Protein AF-A0A7S2JY57-F1 (afdb_monomer_lite)

pLDDT: mean 72.21, std 18.03, range [40.28, 94.88]

Secondary structure (DSSP, 8-state):
--TTSSS--TTTTS-TTS-TTT-SSS--------S--------SSS-S--TT-----TT-B-TTS-BHHHHHHTT-B-TTSSB-TTS-TTS--GGGG--TTS--HHHH-GGGT--SS-----S-------------

Radius of gyration: 28.92 Å; chains: 1; bounding box: 70×82×49 Å

Foldseek 3Di:
DQEPPQDDCPPPNHPPPGHCNNVVDDDDDDDDDDDDDDDDPCPDPDDDDDQLPDDAAVPDAWPVGHGLVNCVVQQQAALCLAGGPSNDVVVPGQQVRHHPVSAGSCCGHNRRNHGPDPPPDDPDPPPDDDDDDDDD

Sequence (136 aa):
AYENDGECDVPQYCPEGTDLADCGGGGAGGQEPGPGNSTAFADMSDDLEDPTACSDIADWVDSYGDTCENYVQQEWCLADGQVGPGWNPTWGSISDYADEGGADATDACCACGRTTSADTEEPEDPTTSSSEPVGD

Organism: NCBI:txid1333877

Structure (mmCIF, N/CA/C/O backbone):
data_AF-A0A7S2JY57-F1
#
_entry.id   AF-A0A7S2JY57-F1
#
loop_
_atom_site.group_PDB
_atom_site.id
_atom_site.type_symbol
_atom_site.label_atom_id
_atom_site.label_alt_id
_atom_site.label_comp_id
_atom_site.label_asym_id
_atom_site.label_entity_id
_atom_site.label_seq_id
_atom_site.pdbx_PDB_ins_code
_atom_site.Cartn_x
_atom_site.Cartn_y
_atom_site.Cartn_z
_atom_site.occupancy
_atom_site.B_iso_or_equiv
_atom_site.auth_seq_id
_atom_site.auth_comp_id
_atom_site.auth_asym_id
_atom_site.auth_atom_id
_atom_site.pdbx_PDB_model_num
ATOM 1 N N . ALA A 1 1 ? -52.407 -26.855 -18.345 1.00 50.66 1 ALA A N 1
ATOM 2 C CA . ALA A 1 1 ? -50.948 -26.788 -18.384 1.00 50.66 1 ALA A CA 1
ATOM 3 C C . ALA A 1 1 ? -50.430 -27.243 -17.031 1.00 50.66 1 ALA A C 1
ATOM 5 O O . ALA A 1 1 ? -51.034 -26.916 -16.008 1.00 50.66 1 ALA A O 1
ATOM 6 N N . TYR A 1 2 ? -49.456 -28.139 -17.054 1.00 50.53 2 TYR A N 1
ATOM 7 C CA . TYR A 1 2 ? -48.790 -28.737 -15.896 1.00 50.53 2 TYR A CA 1
ATOM 8 C C . TYR A 1 2 ? -47.322 -28.334 -16.011 1.00 50.53 2 TYR A C 1
ATOM 10 O O . TYR A 1 2 ? -46.817 -28.339 -17.123 1.00 50.53 2 TYR A O 1
ATOM 18 N N . GLU A 1 3 ? -46.654 -28.013 -14.901 1.00 54.62 3 GLU A N 1
ATOM 19 C CA . GLU A 1 3 ? -45.258 -27.548 -14.909 1.00 54.62 3 GLU A CA 1
ATOM 20 C C . GLU A 1 3 ? -44.364 -28.451 -15.791 1.00 54.62 3 GLU A C 1
ATOM 22 O O . GLU A 1 3 ? -44.347 -29.674 -15.584 1.00 54.62 3 GLU A O 1
ATOM 27 N N . ASN A 1 4 ? -43.571 -27.857 -16.697 1.00 57.03 4 ASN A N 1
ATOM 28 C CA . ASN A 1 4 ? -42.621 -28.506 -17.626 1.00 57.03 4 ASN A CA 1
ATOM 29 C C . ASN A 1 4 ? -43.230 -29.096 -18.918 1.00 57.03 4 ASN A C 1
ATOM 31 O O . ASN A 1 4 ? -42.692 -30.076 -19.451 1.00 57.03 4 ASN A O 1
ATOM 35 N N . ASP A 1 5 ? -44.352 -28.563 -19.413 1.00 68.25 5 ASP A N 1
ATOM 36 C CA . ASP A 1 5 ? -44.900 -28.946 -20.723 1.00 68.25 5 ASP A CA 1
ATOM 37 C C . ASP A 1 5 ? -44.286 -28.170 -21.903 1.00 68.25 5 ASP A C 1
ATOM 39 O O . ASP A 1 5 ? -44.581 -28.490 -23.059 1.00 68.25 5 ASP A O 1
ATOM 43 N N . GLY A 1 6 ? -43.319 -27.284 -21.637 1.00 61.56 6 GLY A N 1
ATOM 44 C CA . GLY A 1 6 ? -42.457 -26.676 -22.650 1.00 61.56 6 GLY A CA 1
ATOM 45 C C . GLY A 1 6 ? -43.087 -25.490 -23.378 1.00 61.56 6 GLY A C 1
ATOM 46 O O . GLY A 1 6 ? -42.527 -25.034 -24.377 1.00 61.56 6 GLY A O 1
ATOM 47 N N . GLU A 1 7 ? -44.222 -24.987 -22.894 1.00 65.44 7 GLU A N 1
ATOM 48 C CA . GLU A 1 7 ? -44.872 -23.770 -23.382 1.00 65.44 7 GLU A CA 1
ATOM 49 C C . GLU A 1 7 ? -44.982 -22.750 -22.239 1.00 65.44 7 GLU A C 1
ATOM 51 O O . GLU A 1 7 ? -45.178 -23.116 -21.088 1.00 65.44 7 GLU A O 1
ATOM 56 N N . CYS A 1 8 ? -44.849 -21.454 -22.543 1.00 67.81 8 CYS A N 1
ATOM 57 C CA . CYS A 1 8 ? -45.106 -20.400 -21.558 1.00 67.81 8 CYS A CA 1
ATOM 58 C C . CYS A 1 8 ? -46.573 -19.956 -21.638 1.00 67.81 8 CYS A C 1
ATOM 60 O O . CYS A 1 8 ? -46.936 -19.142 -22.493 1.00 67.81 8 CYS A O 1
ATOM 62 N N . ASP A 1 9 ? -47.396 -20.429 -20.701 1.00 69.88 9 ASP A N 1
ATOM 63 C CA . ASP A 1 9 ? -48.838 -20.149 -20.671 1.00 69.88 9 ASP A CA 1
ATOM 64 C C . ASP A 1 9 ? -49.279 -19.239 -19.493 1.00 69.88 9 ASP A C 1
ATOM 66 O O . ASP A 1 9 ? -50.447 -18.828 -19.396 1.00 69.88 9 ASP A O 1
ATOM 70 N N . VAL A 1 10 ? -48.358 -18.850 -18.598 1.00 66.62 10 VAL A N 1
ATOM 71 C CA . VAL A 1 10 ? -48.580 -17.872 -17.505 1.00 66.62 10 VAL A CA 1
ATOM 72 C C . VAL A 1 10 ? -48.331 -16.437 -17.989 1.00 6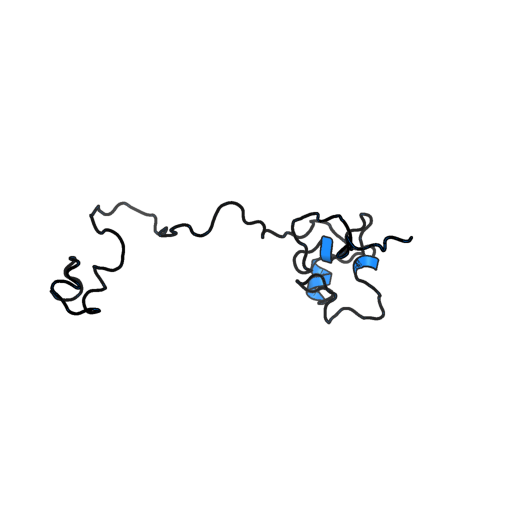6.62 10 VAL A C 1
ATOM 74 O O . VAL A 1 10 ? -47.329 -16.192 -18.656 1.00 66.62 10 VAL A O 1
ATOM 77 N N . PRO A 1 11 ? -49.175 -15.436 -17.643 1.00 56.75 11 PRO A N 1
ATOM 78 C CA . PRO A 1 11 ? -50.322 -15.446 -16.716 1.00 56.75 11 PRO A CA 1
ATOM 79 C C . PRO A 1 11 ? -51.699 -15.551 -17.401 1.00 56.75 11 PRO A C 1
ATOM 81 O O . PRO A 1 11 ? -52.726 -15.274 -16.785 1.00 56.75 11 PRO A O 1
ATOM 84 N N . GLN A 1 12 ? -51.747 -15.855 -18.700 1.00 60.91 12 GLN A N 1
ATOM 85 C CA . GLN A 1 12 ? -52.992 -15.799 -19.478 1.00 60.91 12 GLN A CA 1
ATOM 86 C C . GLN A 1 12 ? -53.877 -17.037 -19.268 1.00 60.91 12 GLN A C 1
ATOM 88 O O . GLN A 1 12 ? -55.102 -16.910 -19.249 1.00 60.91 12 GLN A O 1
ATOM 93 N N . TYR A 1 13 ? -53.276 -18.214 -19.080 1.00 63.56 13 TYR A N 1
ATOM 94 C CA . TYR A 1 13 ? -53.996 -19.487 -18.958 1.00 63.56 13 TYR A CA 1
ATOM 95 C C . TYR A 1 13 ? -53.810 -20.176 -17.601 1.00 63.56 13 TYR A C 1
ATOM 97 O O . TYR A 1 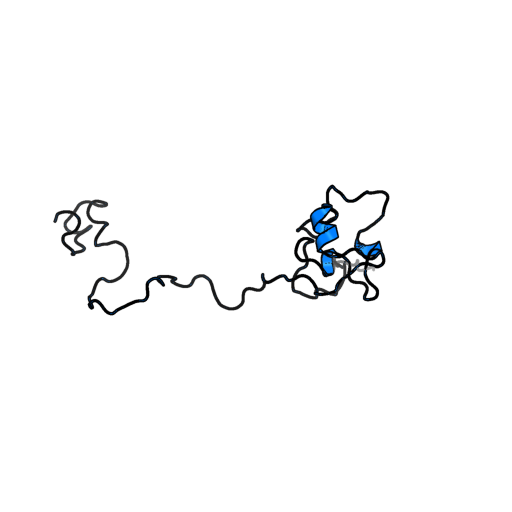13 ? -54.624 -21.030 -17.241 1.00 63.56 13 TYR A O 1
ATOM 105 N N . CYS A 1 14 ? -52.802 -19.767 -16.822 1.00 66.94 14 CYS A N 1
ATOM 106 C CA . CYS A 1 14 ? -52.476 -20.325 -15.511 1.00 66.94 14 CYS A CA 1
ATOM 107 C C . CYS A 1 14 ? -52.254 -19.230 -14.449 1.00 66.94 14 CYS A C 1
ATOM 109 O O . CYS A 1 14 ? -51.864 -18.113 -14.797 1.00 66.94 14 CYS A O 1
ATOM 111 N N . PRO A 1 15 ? -52.490 -19.531 -13.154 1.00 58.06 15 PRO A N 1
ATOM 112 C CA . PRO A 1 15 ? -52.281 -18.575 -12.068 1.00 58.06 15 PRO A CA 1
ATOM 113 C C . PRO A 1 15 ? -50.825 -18.100 -11.997 1.00 58.06 15 PRO A C 1
ATOM 115 O O . PRO A 1 15 ? -49.895 -18.854 -12.303 1.00 58.06 15 PRO A O 1
ATOM 118 N N . GLU A 1 16 ? -50.623 -16.859 -11.555 1.00 63.19 16 GLU A N 1
ATOM 119 C CA . GLU A 1 16 ? -49.287 -16.285 -11.377 1.00 63.19 16 GLU A CA 1
ATOM 120 C C . GLU A 1 16 ? -48.432 -17.155 -10.441 1.00 63.19 16 GLU A C 1
ATOM 122 O O . GLU A 1 16 ? -48.856 -17.507 -9.340 1.00 63.19 16 GLU A O 1
ATOM 127 N N . GLY A 1 17 ? -47.224 -17.506 -10.894 1.00 60.38 17 GLY A N 1
ATOM 128 C CA . GLY A 1 17 ? -46.259 -18.295 -10.123 1.00 60.38 17 GLY A CA 1
ATOM 129 C C . GLY A 1 17 ? -46.341 -19.815 -10.292 1.00 60.38 17 GLY A C 1
ATOM 130 O O . GLY A 1 17 ? -45.623 -20.515 -9.588 1.00 60.38 17 GLY A O 1
ATOM 131 N N . THR A 1 18 ? -47.171 -20.322 -11.211 1.00 60.38 18 THR A N 1
ATOM 132 C CA . THR A 1 18 ? -47.399 -21.776 -11.381 1.00 60.38 18 THR A CA 1
ATOM 133 C C . THR A 1 18 ? -46.715 -22.396 -12.606 1.00 60.38 18 THR A C 1
ATOM 135 O O . THR A 1 18 ? -46.853 -23.590 -12.814 1.00 60.38 18 THR A O 1
ATOM 138 N N . ASP A 1 19 ? -46.036 -21.604 -13.442 1.00 58.41 19 ASP A N 1
ATOM 139 C CA . ASP A 1 19 ? -45.396 -22.074 -14.688 1.00 58.41 19 ASP A CA 1
ATOM 140 C C . ASP A 1 19 ? -44.123 -21.271 -15.010 1.00 58.41 19 ASP A C 1
ATOM 142 O O . ASP A 1 19 ? -43.883 -20.774 -16.110 1.00 58.41 19 ASP A O 1
ATOM 146 N N . LEU A 1 20 ? -43.313 -21.040 -13.977 1.00 62.81 20 LEU A N 1
ATOM 147 C CA . LEU A 1 20 ? -42.076 -20.263 -14.100 1.00 62.81 20 LEU A CA 1
ATOM 148 C C . LEU A 1 20 ? -40.916 -21.080 -14.692 1.00 62.81 20 LEU A C 1
ATOM 150 O O . LEU A 1 20 ? -39.873 -20.504 -14.990 1.00 62.81 20 LEU A O 1
ATOM 154 N N . ALA A 1 21 ? -41.085 -22.399 -14.843 1.00 63.66 21 ALA A N 1
ATOM 155 C CA . ALA A 1 21 ? -40.053 -23.294 -15.360 1.00 63.66 21 ALA A CA 1
ATOM 156 C C . ALA A 1 21 ? -39.786 -23.055 -16.854 1.00 63.66 21 ALA A C 1
ATOM 158 O O . ALA A 1 21 ? -38.631 -22.895 -17.243 1.00 63.66 21 ALA A O 1
ATOM 159 N N . ASP A 1 22 ? -40.845 -22.943 -17.660 1.00 65.88 22 ASP A N 1
ATOM 160 C CA . ASP A 1 22 ? -40.742 -22.706 -19.104 1.00 65.88 22 ASP A CA 1
ATOM 161 C C . ASP A 1 22 ? -40.834 -21.208 -19.462 1.00 65.88 22 ASP A C 1
ATOM 163 O O . ASP A 1 22 ? -40.381 -20.786 -20.527 1.00 65.88 22 ASP A O 1
ATOM 167 N N . CYS A 1 23 ? -41.349 -20.369 -18.549 1.00 69.50 23 CYS A N 1
ATOM 168 C CA . CYS A 1 23 ? -41.487 -18.922 -18.749 1.00 69.50 23 CYS A CA 1
ATOM 169 C C . CYS A 1 23 ? -40.451 -18.049 -18.011 1.00 69.50 23 CYS A C 1
ATOM 171 O O . CYS A 1 23 ? -40.653 -16.853 -17.777 1.00 69.50 23 CYS A O 1
ATOM 173 N N . GLY A 1 24 ? -39.307 -18.635 -17.657 1.00 59.69 24 GLY A N 1
ATOM 174 C CA . GLY A 1 24 ? -38.163 -17.945 -17.066 1.00 59.69 24 GLY A CA 1
ATOM 175 C C . GLY A 1 24 ? -37.333 -17.182 -18.098 1.00 59.69 24 GLY A C 1
ATOM 176 O O . GLY A 1 24 ? -36.212 -17.572 -18.385 1.00 59.69 24 GLY A O 1
ATOM 177 N N . GLY A 1 25 ? -37.887 -16.096 -18.644 1.00 58.53 25 GLY A N 1
ATOM 178 C CA . GLY A 1 25 ? -37.125 -14.974 -19.204 1.00 58.53 25 GLY A CA 1
ATOM 179 C C . GLY A 1 25 ? -36.145 -15.293 -20.339 1.00 58.53 25 GLY A C 1
ATOM 180 O O . GLY A 1 25 ? 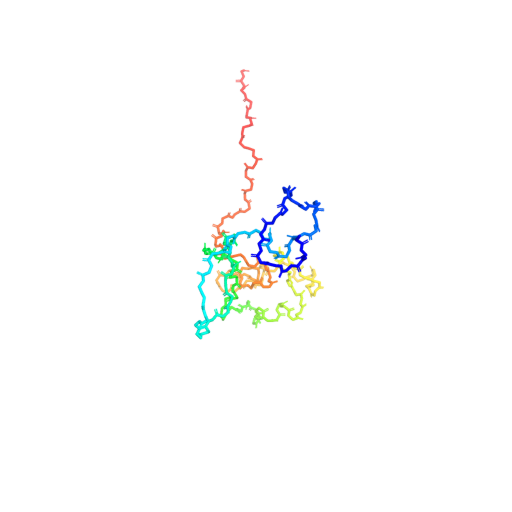-34.948 -15.421 -20.113 1.00 58.53 25 GLY A O 1
ATOM 181 N N . GLY A 1 26 ? -36.644 -15.261 -21.578 1.00 49.41 26 GLY A N 1
ATOM 182 C CA . GLY A 1 26 ? -35.807 -15.073 -22.769 1.00 49.41 26 GLY A CA 1
ATOM 183 C C . GLY A 1 26 ? -35.755 -16.263 -23.726 1.00 49.41 26 GLY A C 1
ATOM 184 O O . GLY A 1 26 ? -34.751 -16.953 -23.807 1.00 49.41 26 GLY A O 1
ATOM 185 N N . GLY A 1 27 ? -36.819 -16.434 -24.517 1.00 45.03 27 GLY A N 1
ATOM 186 C CA . GLY A 1 27 ? -36.756 -17.030 -25.857 1.00 45.03 27 GLY A CA 1
ATOM 187 C C . GLY A 1 27 ? -36.280 -18.482 -25.961 1.00 45.03 27 GLY A C 1
ATOM 188 O O .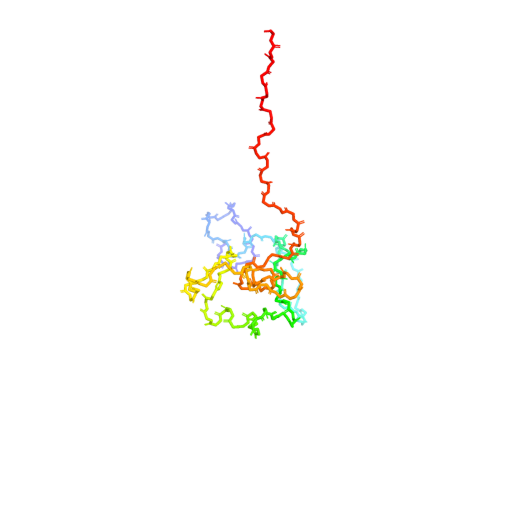 GLY A 1 27 ? -35.171 -18.740 -26.419 1.00 45.03 27 GLY A O 1
ATOM 189 N N . ALA A 1 28 ? -37.164 -19.443 -25.697 1.00 46.72 28 ALA A N 1
ATOM 190 C CA . ALA A 1 28 ? -36.981 -20.808 -26.181 1.00 46.72 28 ALA A CA 1
ATOM 191 C C . ALA A 1 28 ? -37.574 -20.943 -27.594 1.00 46.72 28 ALA A C 1
ATOM 193 O O . ALA A 1 28 ? -38.773 -21.110 -27.790 1.00 46.72 28 ALA A O 1
ATOM 194 N N . GLY A 1 29 ? -36.696 -20.858 -28.590 1.00 43.94 29 GLY A N 1
ATOM 195 C CA . GLY A 1 29 ? -36.969 -21.191 -29.985 1.00 43.94 29 GLY A CA 1
ATOM 196 C C . GLY A 1 29 ? -35.793 -21.960 -30.583 1.00 43.94 29 GLY A C 1
ATOM 197 O O . GLY A 1 29 ? -35.109 -21.431 -31.444 1.00 43.94 29 GLY A O 1
ATOM 198 N N . GLY A 1 30 ? -35.553 -23.164 -30.046 1.00 50.75 30 GLY A N 1
ATOM 199 C CA . GLY A 1 30 ? -34.822 -24.328 -30.584 1.00 50.75 30 GLY A CA 1
ATOM 200 C C . GLY A 1 30 ? -33.559 -24.168 -31.448 1.00 50.75 30 GLY A C 1
ATOM 201 O O . GLY A 1 30 ? -33.643 -23.654 -32.553 1.00 50.75 30 GLY A O 1
ATOM 202 N N . GLN A 1 31 ? -32.456 -24.828 -31.045 1.00 40.28 31 GLN A N 1
ATOM 203 C CA . GLN A 1 31 ? -31.715 -25.784 -31.901 1.00 40.28 31 GLN A CA 1
ATOM 204 C C . GLN A 1 31 ? -30.683 -26.615 -31.092 1.00 40.28 31 GLN A C 1
ATOM 206 O O . GLN A 1 31 ? -29.682 -26.088 -30.631 1.00 40.28 31 GLN A O 1
ATOM 211 N N . GLU A 1 32 ? -30.987 -27.907 -30.923 1.00 45.38 32 GLU A N 1
ATOM 212 C CA . GLU A 1 32 ? -30.165 -29.123 -31.146 1.00 45.38 32 GLU A CA 1
ATOM 213 C C . GLU A 1 32 ? -28.716 -29.302 -30.589 1.00 45.38 32 GLU A C 1
ATOM 215 O O . GLU A 1 32 ? -27.934 -28.360 -30.482 1.00 45.38 32 GLU A O 1
ATOM 220 N N . PRO A 1 33 ? -28.311 -30.554 -30.245 1.00 54.50 33 PRO A N 1
ATOM 221 C CA . PRO A 1 33 ? -27.117 -30.832 -29.444 1.00 54.50 33 PRO A CA 1
ATOM 222 C C . PRO A 1 33 ? -25.836 -30.912 -30.295 1.00 54.50 33 PRO A C 1
ATOM 224 O O . PRO A 1 33 ? -25.569 -31.913 -30.962 1.00 54.50 33 PRO A O 1
ATOM 227 N N . GLY A 1 34 ? -25.009 -29.868 -30.231 1.00 46.75 34 GLY A N 1
ATOM 228 C CA . GLY A 1 34 ? -23.606 -29.885 -30.664 1.00 46.75 34 GLY A CA 1
ATOM 229 C C . GLY A 1 34 ? -22.651 -30.166 -29.492 1.00 46.75 34 GLY A C 1
ATOM 230 O O . GLY A 1 34 ? -23.002 -29.905 -28.339 1.00 46.75 34 GLY A O 1
ATOM 231 N N . PRO A 1 35 ? -21.445 -30.715 -29.731 1.00 57.66 35 PRO A N 1
ATOM 232 C CA . PRO A 1 35 ? -20.536 -31.058 -28.652 1.00 57.66 35 PRO A CA 1
ATOM 233 C C . PRO A 1 35 ? -19.845 -29.798 -28.125 1.00 57.66 35 PRO A C 1
ATOM 235 O O . PRO A 1 35 ? -19.066 -29.173 -28.833 1.00 57.66 35 PRO A O 1
ATOM 238 N N . GLY A 1 36 ? -20.114 -29.490 -26.858 1.00 47.09 36 GLY A N 1
ATOM 239 C CA . GLY A 1 36 ? -19.215 -28.758 -25.971 1.00 47.09 36 GLY A CA 1
ATOM 240 C C . GLY A 1 36 ? -18.946 -27.300 -26.335 1.00 47.09 36 GLY A C 1
ATOM 241 O O . GLY A 1 36 ? -18.010 -26.996 -27.059 1.00 47.09 36 GLY A O 1
ATOM 242 N N . ASN A 1 37 ? -19.639 -26.390 -25.665 1.00 49.69 37 ASN A N 1
ATOM 243 C CA . ASN A 1 37 ? -19.001 -25.705 -24.547 1.00 49.69 37 ASN A CA 1
ATOM 244 C C . ASN A 1 37 ? -20.088 -25.057 -23.696 1.00 49.69 37 ASN A C 1
ATOM 246 O O . ASN A 1 37 ? -20.886 -24.255 -24.176 1.00 49.69 37 ASN A O 1
ATOM 250 N N . SER A 1 38 ? -20.134 -25.476 -22.442 1.00 62.06 38 SER A N 1
ATOM 251 C CA . SER A 1 38 ? -20.983 -24.899 -21.419 1.00 62.06 38 SER A CA 1
ATOM 252 C C . SER A 1 38 ? -20.643 -23.423 -21.204 1.00 62.06 38 SER A C 1
ATOM 254 O O . SER A 1 38 ? -19.514 -22.999 -21.431 1.00 62.06 38 SER A O 1
ATOM 256 N N . THR A 1 39 ? -21.639 -22.702 -20.688 1.00 56.56 39 THR A N 1
ATOM 257 C CA . THR A 1 39 ? -21.555 -21.380 -20.048 1.00 56.56 39 THR A CA 1
ATOM 258 C C . THR A 1 39 ? -21.128 -20.212 -20.933 1.00 56.56 39 THR A C 1
ATOM 260 O O . THR A 1 39 ? -19.942 -19.998 -21.146 1.00 56.56 39 THR A O 1
ATOM 263 N N . ALA A 1 40 ? -22.100 -19.380 -21.316 1.00 51.84 40 ALA A N 1
ATOM 264 C CA . ALA A 1 40 ? -22.009 -17.935 -21.092 1.00 51.84 40 ALA A CA 1
ATOM 265 C C . ALA A 1 40 ? -23.373 -17.274 -21.347 1.00 51.84 40 ALA A C 1
ATOM 267 O O . ALA A 1 40 ? -23.597 -16.626 -22.361 1.00 51.84 40 ALA A O 1
ATOM 268 N N . PHE A 1 41 ? -24.269 -17.408 -20.369 1.00 56.41 41 PHE A N 1
ATOM 269 C CA . PHE A 1 41 ? -25.303 -16.403 -20.089 1.00 56.41 41 PHE A CA 1
ATOM 270 C C . PHE A 1 41 ? -24.697 -15.285 -19.221 1.00 56.41 41 PHE A C 1
ATOM 272 O O . PHE A 1 41 ? -25.300 -14.833 -18.254 1.00 56.41 41 PHE A O 1
ATOM 279 N N . ALA A 1 42 ? -23.461 -14.881 -19.521 1.00 53.28 42 ALA A N 1
ATOM 280 C CA . ALA A 1 42 ? -22.901 -13.654 -18.982 1.00 53.28 42 ALA A CA 1
ATOM 281 C C . ALA A 1 42 ? -23.379 -12.525 -19.900 1.00 53.28 42 ALA A C 1
ATOM 283 O O . ALA A 1 42 ? -22.651 -12.046 -20.761 1.00 53.28 42 ALA A O 1
ATOM 284 N N . ASP A 1 43 ? -24.668 -12.206 -19.786 1.00 47.19 43 ASP A N 1
ATOM 285 C CA . ASP A 1 43 ? -25.230 -10.948 -20.260 1.00 47.19 43 ASP A CA 1
ATOM 286 C C . ASP A 1 43 ? -24.508 -9.831 -19.487 1.00 47.19 43 ASP A C 1
ATOM 288 O O . ASP A 1 43 ? -24.731 -9.619 -18.295 1.00 47.19 43 ASP A O 1
ATOM 292 N N . MET A 1 44 ? -23.514 -9.259 -20.169 1.00 54.12 44 MET A N 1
ATOM 293 C CA . MET A 1 44 ? -22.461 -8.357 -19.700 1.00 54.12 44 MET A CA 1
ATOM 294 C C . MET A 1 44 ? -23.018 -7.040 -19.144 1.00 54.12 44 MET A C 1
ATOM 296 O O . MET A 1 44 ? -23.046 -6.004 -19.808 1.00 54.12 44 MET A O 1
ATOM 300 N N . SER A 1 45 ? -23.397 -7.058 -17.871 1.00 60.62 45 SER A N 1
ATOM 301 C CA . SER A 1 45 ? -22.733 -6.133 -16.953 1.00 60.62 45 SER A CA 1
ATOM 302 C C . SER A 1 45 ? -21.390 -6.771 -16.607 1.00 60.62 45 SER A C 1
ATOM 304 O O . SER A 1 45 ? -21.413 -7.925 -16.190 1.00 60.62 45 SER A O 1
ATOM 306 N N . ASP A 1 46 ? -20.284 -6.039 -16.780 1.00 61.78 46 ASP A N 1
ATOM 307 C CA . ASP A 1 46 ? -18.880 -6.461 -16.566 1.00 61.78 46 ASP A CA 1
ATOM 308 C C . ASP A 1 46 ? -18.121 -6.882 -17.850 1.00 61.78 46 ASP A C 1
ATOM 310 O O . ASP A 1 46 ? -18.692 -7.509 -18.740 1.00 61.78 46 ASP A O 1
ATOM 314 N N . ASP A 1 47 ? -16.833 -6.519 -17.917 1.00 65.50 47 ASP A N 1
ATOM 315 C CA . ASP A 1 47 ? -15.830 -6.809 -18.965 1.00 65.50 47 ASP A CA 1
ATOM 316 C C . ASP A 1 47 ? -15.688 -5.801 -20.133 1.00 65.50 47 ASP A C 1
ATOM 318 O O . ASP A 1 47 ? -16.221 -5.988 -21.226 1.00 65.50 47 ASP A O 1
ATOM 322 N N . LEU A 1 48 ? -14.934 -4.717 -19.887 1.00 63.16 48 LEU A N 1
ATOM 323 C CA . LEU A 1 48 ? -13.749 -4.331 -20.676 1.00 63.16 48 LEU A CA 1
ATOM 324 C C . LEU A 1 48 ? -12.921 -3.294 -19.886 1.00 63.16 48 LEU A C 1
ATOM 326 O O . LEU A 1 48 ? -13.318 -2.138 -19.761 1.00 63.16 48 LEU A O 1
ATOM 330 N N . GLU A 1 49 ? -11.756 -3.766 -19.424 1.00 51.59 49 GLU A N 1
ATOM 331 C CA . GLU A 1 49 ? -10.698 -3.092 -18.647 1.00 51.59 49 GLU A CA 1
ATOM 332 C C . GLU A 1 49 ? -10.950 -3.019 -17.134 1.00 51.59 49 GLU A C 1
ATOM 334 O O . GLU A 1 49 ? -11.322 -1.985 -16.602 1.00 51.59 49 GLU A O 1
ATOM 339 N N . ASP A 1 50 ? -10.700 -4.135 -16.443 1.00 49.34 50 ASP A N 1
ATOM 340 C CA . ASP A 1 50 ? -10.452 -4.201 -14.997 1.00 49.34 50 ASP A CA 1
ATOM 341 C C . ASP A 1 50 ? -9.264 -3.275 -14.633 1.00 49.34 50 ASP A C 1
ATOM 343 O O . ASP A 1 50 ? -8.119 -3.598 -14.966 1.00 49.34 50 ASP A O 1
ATOM 347 N N . PRO A 1 51 ? -9.475 -2.116 -13.972 1.00 55.31 51 PRO A N 1
ATOM 348 C CA . PRO A 1 51 ? -8.377 -1.316 -13.433 1.00 55.31 51 PRO A CA 1
ATOM 349 C C . PRO A 1 51 ? -7.931 -1.831 -12.049 1.00 55.31 51 PRO A C 1
ATOM 351 O O . PRO A 1 51 ? -7.122 -1.190 -11.380 1.00 55.31 51 PRO A O 1
ATOM 354 N N . THR A 1 52 ? -8.457 -2.976 -11.605 1.00 56.41 52 THR A N 1
ATOM 355 C CA . THR A 1 52 ? -8.263 -3.595 -10.286 1.00 56.41 52 THR A CA 1
ATOM 356 C C . THR A 1 52 ? -7.150 -4.642 -10.249 1.00 56.41 52 THR A C 1
ATOM 358 O O . THR A 1 52 ? -6.884 -5.211 -9.190 1.00 56.41 52 THR A O 1
ATOM 361 N N . ALA A 1 53 ? -6.426 -4.851 -11.350 1.00 65.25 53 ALA A N 1
ATOM 362 C CA . ALA A 1 53 ? -5.196 -5.634 -11.383 1.00 65.25 53 ALA A CA 1
ATOM 363 C C . ALA A 1 53 ? -4.034 -4.841 -10.766 1.00 65.25 53 ALA A C 1
ATOM 365 O O . ALA A 1 53 ? -3.064 -4.453 -11.418 1.00 65.25 53 ALA A O 1
ATOM 366 N N . CYS A 1 54 ? -4.155 -4.578 -9.476 1.00 81.62 54 CYS A N 1
ATOM 367 C CA . CYS A 1 54 ? -3.083 -4.057 -8.668 1.00 81.62 54 CYS A CA 1
ATOM 3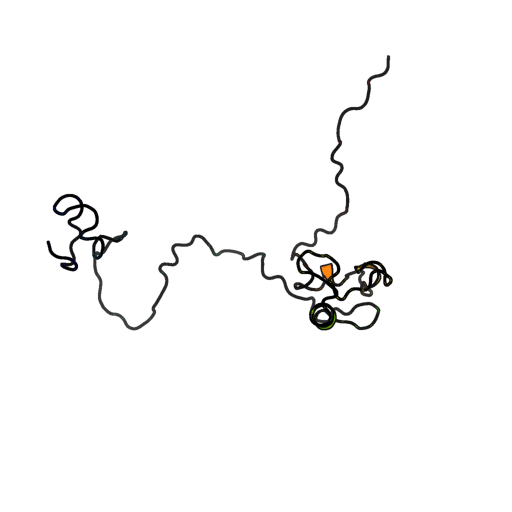68 C C . CYS A 1 54 ? -2.042 -5.168 -8.454 1.00 81.62 54 CYS A C 1
ATOM 370 O O . CYS A 1 54 ? -2.354 -6.280 -8.030 1.00 81.62 54 CYS A O 1
ATOM 372 N N . SER A 1 55 ? -0.801 -4.879 -8.843 1.00 86.19 55 SER A N 1
ATOM 373 C CA . SER A 1 55 ? 0.324 -5.810 -8.768 1.00 86.19 55 SER A CA 1
ATOM 374 C C . SER A 1 55 ? 1.444 -5.177 -7.969 1.00 86.19 55 SER A C 1
ATOM 376 O O . SER A 1 55 ? 1.733 -3.988 -8.137 1.00 86.19 55 SER A O 1
ATOM 378 N N . ASP A 1 56 ? 2.110 -5.987 -7.155 1.00 89.62 56 ASP A N 1
ATOM 379 C CA . ASP A 1 56 ? 3.324 -5.572 -6.465 1.00 89.62 56 ASP A CA 1
ATOM 380 C C . ASP A 1 56 ? 4.412 -5.219 -7.492 1.00 89.62 56 ASP A C 1
ATOM 382 O O . ASP A 1 56 ? 4.496 -5.832 -8.567 1.00 89.62 56 ASP A O 1
ATOM 386 N N . ILE A 1 57 ? 5.244 -4.223 -7.184 1.00 88.94 57 ILE A N 1
ATOM 387 C CA . ILE A 1 57 ? 6.450 -3.942 -7.966 1.00 88.94 57 ILE A CA 1
ATOM 388 C C . ILE A 1 57 ? 7.410 -5.119 -7.769 1.00 88.94 57 ILE A C 1
ATOM 390 O O . ILE A 1 57 ? 7.966 -5.317 -6.689 1.00 88.94 57 ILE A O 1
ATOM 394 N N . ALA A 1 58 ? 7.600 -5.910 -8.827 1.00 83.31 58 ALA A N 1
ATOM 395 C CA . ALA A 1 58 ? 8.609 -6.958 -8.843 1.00 83.31 58 ALA A CA 1
ATOM 396 C C . ALA A 1 58 ? 9.981 -6.315 -8.586 1.00 83.31 58 ALA A C 1
ATOM 398 O O . ALA A 1 58 ? 10.356 -5.385 -9.295 1.00 83.31 58 ALA A O 1
ATOM 399 N N . ASP A 1 59 ? 10.676 -6.792 -7.552 1.00 87.75 59 ASP A N 1
ATOM 400 C CA . ASP A 1 59 ? 11.965 -6.286 -7.054 1.00 87.75 59 ASP A CA 1
ATOM 401 C C . ASP A 1 59 ? 11.924 -5.025 -6.173 1.00 87.75 59 ASP A C 1
ATOM 403 O O . ASP A 1 59 ? 12.988 -4.530 -5.797 1.00 87.75 59 ASP A O 1
ATOM 407 N N . TRP A 1 60 ? 10.744 -4.530 -5.776 1.00 92.75 60 TRP A N 1
ATOM 408 C CA . TRP A 1 60 ? 10.709 -3.479 -4.759 1.00 92.75 60 TRP A CA 1
ATOM 409 C C . TRP A 1 60 ? 11.174 -4.001 -3.404 1.00 92.75 60 TRP A C 1
ATOM 411 O O . TRP A 1 60 ? 10.773 -5.072 -2.929 1.00 92.75 60 TRP A O 1
ATOM 421 N N . VAL A 1 61 ? 12.029 -3.196 -2.793 1.00 94.81 61 VAL A N 1
ATOM 422 C CA . VAL A 1 61 ? 12.589 -3.408 -1.475 1.00 94.81 61 VAL A CA 1
ATOM 423 C C . VAL A 1 61 ? 12.795 -2.042 -0.841 1.00 94.81 61 VAL A C 1
ATOM 425 O O . VAL A 1 61 ? 13.279 -1.125 -1.505 1.00 94.81 61 VAL A O 1
ATOM 428 N N . ASP A 1 62 ? 12.434 -1.896 0.426 1.00 94.06 62 ASP A N 1
ATOM 429 C CA . ASP A 1 62 ? 12.697 -0.653 1.136 1.00 94.06 62 ASP A CA 1
ATOM 430 C C . ASP A 1 62 ? 14.200 -0.404 1.353 1.00 94.06 62 ASP A C 1
ATOM 432 O O . ASP A 1 62 ? 15.068 -1.247 1.090 1.00 94.06 62 ASP A O 1
ATOM 436 N N . SER A 1 63 ? 14.525 0.771 1.892 1.00 94.19 63 SER A N 1
ATOM 437 C CA . SER A 1 63 ? 15.894 1.145 2.267 1.00 94.19 63 SER A CA 1
ATOM 438 C C . SER A 1 63 ? 16.563 0.220 3.303 1.00 94.19 63 SER A C 1
ATOM 440 O O . SER A 1 63 ? 17.781 0.307 3.499 1.00 94.19 63 SER A O 1
ATOM 442 N N . TYR A 1 64 ? 15.813 -0.679 3.945 1.00 91.44 64 TYR A N 1
ATOM 443 C CA . TYR A 1 64 ? 16.282 -1.632 4.953 1.00 91.44 64 TYR A CA 1
ATOM 444 C C . TYR A 1 64 ? 16.386 -3.077 4.445 1.00 91.44 64 TYR A C 1
ATOM 446 O O . TYR A 1 64 ? 17.021 -3.902 5.112 1.00 91.44 64 TYR A O 1
ATOM 454 N N . GLY A 1 65 ? 15.874 -3.380 3.252 1.00 93.38 65 GLY A N 1
ATOM 455 C CA . GLY A 1 65 ? 15.907 -4.718 2.670 1.00 93.38 65 GLY A CA 1
ATOM 456 C C . GLY A 1 65 ? 14.598 -5.506 2.799 1.00 93.38 65 GLY A C 1
ATOM 457 O O . GLY A 1 65 ? 14.604 -6.707 2.518 1.00 93.38 65 GLY A O 1
ATOM 458 N N . ASP A 1 66 ? 13.499 -4.881 3.222 1.00 94.31 66 ASP A N 1
ATOM 459 C CA . ASP A 1 66 ? 12.192 -5.518 3.369 1.00 94.31 66 ASP A CA 1
ATOM 460 C C . ASP A 1 66 ? 11.348 -5.382 2.093 1.00 94.31 66 ASP A C 1
ATOM 462 O O . ASP A 1 66 ? 11.254 -4.323 1.478 1.00 94.31 66 ASP A O 1
ATOM 466 N N . THR A 1 67 ? 10.727 -6.488 1.682 1.00 94.88 67 THR A N 1
ATOM 467 C CA . THR A 1 67 ? 9.903 -6.570 0.462 1.00 94.88 67 THR A CA 1
ATOM 468 C C . THR A 1 67 ? 8.414 -6.487 0.788 1.00 94.88 67 THR A C 1
ATOM 470 O O . THR A 1 67 ? 8.022 -6.626 1.948 1.00 94.88 67 THR A O 1
ATOM 473 N N . CYS A 1 68 ? 7.552 -6.383 -0.228 1.00 93.31 68 CYS A N 1
ATOM 474 C CA . CYS A 1 68 ? 6.099 -6.453 -0.036 1.00 93.31 68 CYS A CA 1
ATOM 475 C C . CYS A 1 68 ? 5.649 -7.670 0.788 1.00 93.31 68 CYS A C 1
ATOM 477 O O . CYS A 1 68 ? 4.748 -7.561 1.617 1.00 93.31 68 CYS A O 1
ATOM 479 N N . GLU A 1 69 ? 6.315 -8.819 0.640 1.00 93.50 69 GLU A N 1
ATOM 480 C CA . GLU A 1 69 ? 5.991 -10.017 1.417 1.00 93.50 69 GLU A CA 1
ATOM 481 C C . GLU A 1 69 ? 6.266 -9.833 2.921 1.00 93.50 69 GLU A C 1
ATOM 483 O O . GLU A 1 69 ? 5.499 -10.325 3.749 1.00 93.50 69 GLU A O 1
ATOM 488 N N . ASN A 1 70 ? 7.323 -9.103 3.294 1.00 93.88 70 ASN A N 1
ATOM 489 C CA . ASN A 1 70 ? 7.634 -8.782 4.691 1.00 93.88 70 ASN A CA 1
ATOM 490 C C . ASN A 1 70 ? 6.556 -7.882 5.297 1.00 93.88 70 ASN A C 1
ATOM 492 O O . ASN A 1 70 ? 6.055 -8.175 6.384 1.00 93.88 70 ASN A O 1
ATOM 496 N N . TYR A 1 71 ? 6.163 -6.830 4.573 1.00 93.25 71 TYR A N 1
ATOM 497 C CA . TYR A 1 71 ? 5.152 -5.878 5.035 1.00 93.25 71 TYR A CA 1
ATOM 498 C C . TYR A 1 71 ? 3.791 -6.545 5.265 1.00 93.25 71 TYR A C 1
ATOM 500 O O . TYR A 1 71 ? 3.120 -6.248 6.254 1.00 93.25 71 TYR A O 1
ATOM 508 N N . VAL A 1 72 ? 3.418 -7.499 4.407 1.00 92.31 72 VAL A N 1
ATOM 509 C CA . VAL A 1 72 ? 2.188 -8.289 4.562 1.00 92.31 72 VAL A CA 1
ATOM 510 C C . VAL A 1 72 ? 2.303 -9.293 5.705 1.00 92.31 72 VAL A C 1
ATOM 512 O O . VAL A 1 72 ? 1.406 -9.367 6.541 1.00 92.31 72 VAL A O 1
ATOM 515 N N . GLN A 1 73 ? 3.399 -10.056 5.780 1.00 94.38 73 GLN A N 1
ATOM 516 C CA . GLN A 1 73 ? 3.583 -11.076 6.823 1.00 94.38 73 GLN A CA 1
ATOM 517 C C . GLN A 1 73 ? 3.625 -10.487 8.231 1.00 94.38 73 GLN A C 1
ATOM 519 O O . GLN A 1 73 ? 3.165 -11.128 9.174 1.00 94.38 73 GLN A O 1
ATOM 524 N N . GLN A 1 74 ? 4.202 -9.297 8.376 1.00 93.88 74 GLN A N 1
ATOM 525 C CA . GLN A 1 74 ? 4.311 -8.606 9.655 1.00 93.88 74 GLN A CA 1
ATOM 526 C C . GLN A 1 74 ? 3.140 -7.659 9.921 1.00 93.88 74 GLN A C 1
ATOM 528 O O . GLN A 1 74 ? 3.126 -7.011 10.963 1.00 93.88 74 GLN A O 1
ATOM 533 N N . GLU A 1 75 ? 2.175 -7.556 9.001 1.00 94.31 75 GLU A N 1
ATOM 534 C CA . GLU A 1 75 ? 1.033 -6.642 9.108 1.00 94.31 75 GLU A CA 1
ATOM 535 C C . GLU A 1 75 ? 1.489 -5.193 9.378 1.00 94.31 75 GLU A C 1
ATOM 537 O O . GLU A 1 75 ? 0.948 -4.487 10.232 1.00 94.31 75 GLU A O 1
ATOM 542 N N . TRP A 1 76 ? 2.545 -4.766 8.682 1.00 94.38 76 TRP A N 1
ATOM 543 C CA . TRP A 1 76 ? 3.135 -3.425 8.767 1.00 94.38 76 TRP A CA 1
ATOM 544 C C . TRP A 1 76 ? 2.376 -2.393 7.940 1.00 94.38 76 TRP A C 1
ATOM 546 O O . TRP A 1 76 ? 2.458 -1.200 8.223 1.00 94.38 76 TRP A O 1
ATOM 556 N N . CYS A 1 77 ? 1.574 -2.851 6.984 1.00 94.00 77 CYS A N 1
ATOM 557 C CA . CYS A 1 77 ? 0.683 -2.030 6.179 1.00 94.00 77 CYS A CA 1
ATOM 558 C C . CYS A 1 77 ? -0.734 -2.628 6.131 1.00 94.00 77 CYS A C 1
ATOM 560 O O . CYS A 1 77 ? -0.952 -3.791 6.479 1.00 94.00 77 CYS A O 1
ATOM 562 N N . LEU A 1 78 ? -1.692 -1.818 5.689 1.00 90.62 78 LEU A N 1
ATOM 563 C CA . LEU A 1 78 ? -3.085 -2.173 5.437 1.00 90.62 78 LEU A CA 1
ATOM 564 C C . LEU A 1 78 ? -3.429 -1.900 3.976 1.00 90.62 78 LEU A C 1
ATOM 566 O O . LEU A 1 78 ? -2.869 -0.993 3.365 1.00 90.62 78 LEU A O 1
ATOM 570 N N . ALA A 1 79 ? -4.440 -2.599 3.463 1.00 87.38 79 ALA A N 1
ATOM 571 C CA . ALA A 1 79 ? -4.959 -2.382 2.112 1.00 87.38 79 ALA A CA 1
ATOM 572 C C . ALA A 1 79 ? -5.552 -0.973 1.892 1.00 87.38 79 ALA A C 1
ATOM 574 O O . ALA A 1 79 ? -5.805 -0.588 0.758 1.00 87.38 79 ALA A O 1
ATOM 575 N N . ASP A 1 80 ? -5.761 -0.201 2.962 1.00 83.88 80 ASP A N 1
ATOM 576 C CA . ASP A 1 80 ? -6.215 1.191 2.917 1.00 83.88 80 ASP A CA 1
ATOM 577 C C . ASP A 1 80 ? -5.064 2.215 2.778 1.00 83.88 80 ASP A C 1
ATOM 579 O O . ASP A 1 80 ? -5.302 3.407 2.966 1.00 83.88 80 ASP A O 1
ATOM 583 N N . GLY A 1 81 ? -3.812 1.795 2.537 1.00 86.44 81 GLY A N 1
ATOM 584 C CA . GLY A 1 81 ? -2.672 2.727 2.450 1.00 86.44 81 GLY A CA 1
ATOM 585 C C . GLY A 1 81 ? -2.153 3.208 3.807 1.00 86.44 81 GLY A C 1
ATOM 586 O O . GLY A 1 81 ? -1.457 4.214 3.900 1.00 86.44 81 GLY A O 1
ATOM 587 N N . GLN A 1 82 ? -2.525 2.527 4.891 1.00 89.25 82 GLN A N 1
ATOM 588 C CA . GLN A 1 82 ? -2.180 2.917 6.260 1.00 89.25 82 GLN A CA 1
ATOM 589 C C . GLN A 1 82 ? -1.210 1.923 6.894 1.00 89.25 82 GLN A C 1
ATOM 591 O O . GLN A 1 82 ? -1.108 0.773 6.473 1.00 89.25 82 GLN A O 1
ATOM 596 N N . VAL A 1 83 ? -0.526 2.351 7.956 1.00 91.94 83 VAL A N 1
ATOM 597 C CA . VAL A 1 83 ? 0.294 1.451 8.774 1.00 91.94 83 VAL A CA 1
ATOM 598 C C . VAL A 1 83 ? -0.581 0.418 9.489 1.00 91.94 83 VAL A C 1
ATOM 600 O O . VAL A 1 83 ? -1.646 0.740 10.021 1.00 91.94 83 VAL A O 1
ATOM 603 N N . GLY A 1 84 ? -0.139 -0.836 9.486 1.00 92.19 84 GLY A N 1
ATOM 604 C CA . GLY A 1 84 ? -0.870 -1.955 10.074 1.00 92.19 84 GLY A CA 1
ATOM 605 C C . GLY A 1 84 ? -0.592 -2.170 11.566 1.00 92.19 84 GLY A C 1
ATOM 606 O O . GLY A 1 84 ? 0.218 -1.467 12.172 1.00 92.19 84 GLY A O 1
ATOM 607 N N . PRO A 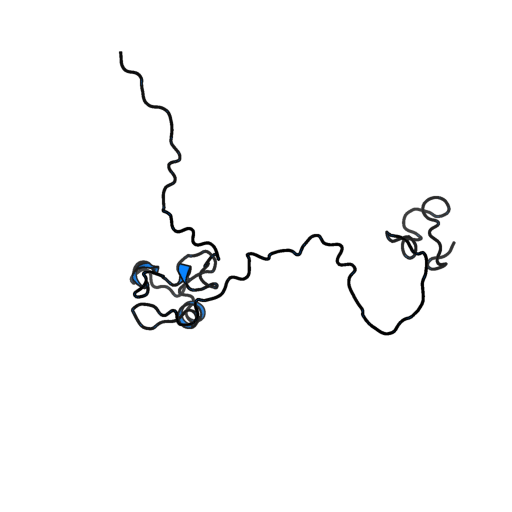1 85 ? -1.270 -3.144 12.199 1.00 93.75 85 PRO A N 1
ATOM 608 C CA . PRO A 1 85 ? -1.152 -3.410 13.634 1.00 93.75 85 PRO A CA 1
ATOM 609 C C . PRO A 1 85 ? 0.241 -3.889 14.066 1.00 93.75 85 PRO A C 1
ATOM 611 O O . PRO A 1 85 ? 0.588 -3.752 15.241 1.00 93.75 85 PRO A O 1
ATOM 614 N N . GLY A 1 86 ? 1.033 -4.448 13.150 1.00 93.00 86 GLY A N 1
ATOM 615 C CA . GLY A 1 86 ? 2.417 -4.823 13.420 1.00 93.00 86 GLY A CA 1
ATOM 616 C C . GLY A 1 86 ? 3.402 -3.662 13.301 1.00 93.00 86 GLY A C 1
ATOM 617 O O . GLY A 1 86 ? 4.560 -3.810 13.699 1.00 93.00 86 GLY A O 1
ATOM 618 N N . TRP A 1 87 ? 2.973 -2.512 12.769 1.00 93.75 87 TRP A N 1
ATOM 619 C CA . TRP A 1 87 ? 3.808 -1.320 12.683 1.00 93.75 87 TRP A CA 1
ATOM 620 C C . TRP A 1 87 ? 4.015 -0.707 14.064 1.00 93.75 87 TRP A C 1
ATOM 622 O O . TRP A 1 87 ? 3.062 -0.427 14.797 1.00 93.75 87 TRP A O 1
ATOM 632 N N . ASN A 1 88 ? 5.268 -0.448 14.432 1.00 93.00 88 ASN A N 1
ATOM 633 C CA . ASN A 1 88 ? 5.548 0.221 15.692 1.00 93.00 88 ASN A CA 1
ATOM 634 C C . ASN A 1 88 ? 5.433 1.746 15.522 1.00 93.00 88 ASN A C 1
ATOM 636 O O . ASN A 1 88 ? 6.200 2.328 14.755 1.00 93.00 88 ASN A O 1
ATOM 640 N N . PRO A 1 89 ? 4.586 2.445 16.297 1.00 89.19 89 PRO A N 1
ATOM 641 C CA . PRO A 1 89 ? 4.440 3.897 16.186 1.00 89.19 89 PRO A CA 1
ATOM 642 C C . PRO A 1 89 ? 5.722 4.681 16.517 1.00 89.19 89 PRO A C 1
ATOM 644 O O . PRO A 1 89 ? 5.793 5.874 16.241 1.00 89.19 89 PRO A O 1
ATOM 647 N N . THR A 1 90 ? 6.742 4.051 17.116 1.00 92.50 90 THR A N 1
ATOM 648 C CA . THR A 1 90 ? 8.044 4.695 17.358 1.00 92.50 90 THR A CA 1
ATOM 649 C C . THR A 1 90 ? 8.985 4.677 16.154 1.00 92.50 90 THR A C 1
ATOM 651 O O . THR A 1 90 ? 10.019 5.335 16.212 1.00 92.50 90 THR A O 1
ATOM 654 N N . TRP A 1 91 ? 8.684 3.898 15.111 1.00 90.56 91 TRP A N 1
ATOM 655 C CA . TRP A 1 91 ? 9.502 3.804 13.895 1.00 90.56 91 TRP A CA 1
ATOM 656 C C . TRP A 1 91 ? 9.361 5.028 12.991 1.00 90.56 91 TRP A C 1
ATOM 658 O O . TRP A 1 91 ? 10.316 5.390 12.316 1.00 90.56 91 TRP A O 1
ATOM 668 N N . GLY A 1 92 ? 8.217 5.709 13.057 1.00 90.44 92 GLY A N 1
ATOM 669 C CA . GLY A 1 92 ? 7.904 6.846 12.199 1.00 90.44 92 GLY A CA 1
ATOM 670 C C . GLY A 1 92 ? 6.814 6.495 11.197 1.00 90.44 92 GLY A C 1
ATOM 671 O O . GLY A 1 92 ? 5.914 5.703 11.505 1.00 90.44 92 GLY A O 1
ATOM 672 N N . SER A 1 93 ? 6.887 7.115 10.024 1.00 90.56 93 SER A N 1
ATOM 673 C CA . SER A 1 93 ? 5.928 6.927 8.936 1.00 90.56 93 SER A CA 1
ATOM 674 C C . SER A 1 93 ? 6.440 5.864 7.971 1.00 90.56 93 SER A C 1
ATOM 676 O O . SER A 1 93 ? 7.645 5.689 7.822 1.00 90.56 93 SER A O 1
ATOM 678 N N . ILE A 1 94 ? 5.538 5.167 7.282 1.00 89.88 94 ILE A N 1
ATOM 679 C CA . ILE A 1 94 ? 5.927 4.142 6.302 1.00 89.88 94 ILE A CA 1
ATOM 680 C C . ILE A 1 94 ? 6.758 4.721 5.146 1.00 89.88 94 ILE A C 1
ATOM 682 O O . ILE A 1 94 ? 7.675 4.069 4.663 1.00 89.88 94 ILE A O 1
ATOM 686 N N . SER A 1 95 ? 6.540 5.992 4.806 1.00 90.50 95 SER A N 1
ATOM 687 C CA . SER A 1 95 ? 7.307 6.721 3.791 1.00 90.50 95 SER A CA 1
ATOM 688 C C . SER A 1 95 ? 8.767 6.995 4.171 1.00 90.50 95 SER A C 1
ATOM 690 O O . SER A 1 95 ? 9.591 7.233 3.292 1.00 90.50 95 SER A O 1
ATOM 692 N N . ASP A 1 96 ? 9.133 6.916 5.459 1.00 92.50 96 ASP A N 1
ATOM 693 C CA . ASP A 1 96 ? 10.544 6.972 5.883 1.00 92.50 96 ASP A CA 1
ATOM 694 C C . ASP A 1 96 ? 11.325 5.719 5.427 1.00 92.50 96 ASP A C 1
ATOM 696 O O . ASP A 1 96 ? 12.557 5.714 5.404 1.00 92.50 96 ASP A O 1
ATOM 700 N N . TYR A 1 97 ? 10.595 4.670 5.038 1.00 92.94 97 TYR A N 1
ATOM 701 C CA . TYR A 1 97 ? 11.082 3.385 4.551 1.00 92.94 97 TYR A CA 1
ATOM 702 C C . TYR A 1 97 ? 10.859 3.257 3.038 1.00 92.94 97 TYR A C 1
ATOM 704 O O . TYR A 1 97 ? 10.680 2.168 2.512 1.00 92.94 97 TYR A O 1
ATOM 712 N N . ALA A 1 98 ? 10.856 4.367 2.306 1.00 93.69 98 ALA A N 1
ATOM 713 C CA . ALA A 1 98 ? 10.868 4.306 0.854 1.00 93.69 98 ALA A CA 1
ATOM 714 C C . ALA A 1 98 ? 12.179 3.693 0.315 1.00 93.69 98 ALA A C 1
ATOM 716 O O . ALA A 1 98 ? 13.217 3.681 0.992 1.00 93.69 98 ALA A O 1
ATOM 717 N N . ASP A 1 99 ? 12.129 3.180 -0.912 1.00 92.94 99 ASP A N 1
ATOM 718 C CA . ASP A 1 99 ? 13.300 2.718 -1.659 1.00 92.94 99 ASP A CA 1
ATOM 719 C C . ASP A 1 99 ? 14.157 3.890 -2.191 1.00 92.94 99 ASP A C 1
ATOM 721 O O . ASP A 1 99 ? 13.876 5.068 -1.955 1.00 92.94 99 ASP A O 1
ATOM 725 N N . GLU A 1 100 ? 15.225 3.591 -2.943 1.00 89.50 100 GLU A N 1
ATOM 726 C CA . GLU A 1 100 ? 16.059 4.630 -3.580 1.00 89.50 100 GLU A CA 1
ATOM 727 C C . GLU A 1 100 ? 15.286 5.499 -4.595 1.00 89.50 100 GLU A C 1
ATOM 729 O O . GLU A 1 100 ? 15.729 6.602 -4.927 1.00 89.50 100 GLU A O 1
ATOM 734 N N . GLY A 1 101 ? 14.151 5.007 -5.100 1.00 86.06 101 GLY A N 1
ATOM 735 C CA . GLY A 1 101 ? 13.238 5.710 -5.996 1.00 86.06 101 GLY A CA 1
ATOM 736 C C . GLY A 1 101 ? 12.198 6.570 -5.276 1.00 86.06 101 GLY A C 1
ATOM 737 O O . GLY A 1 101 ? 11.503 7.337 -5.942 1.00 86.06 101 GLY A O 1
ATOM 738 N N . GLY A 1 102 ? 12.115 6.488 -3.945 1.00 88.69 102 GLY A N 1
ATOM 739 C CA . GLY A 1 102 ? 11.121 7.190 -3.139 1.00 88.69 102 GLY A CA 1
ATOM 740 C C . GLY A 1 102 ? 9.760 6.493 -3.066 1.00 88.69 102 GLY A C 1
ATOM 741 O O . GLY A 1 102 ? 8.824 7.113 -2.578 1.00 88.69 102 GLY A O 1
ATOM 742 N N . ALA A 1 103 ? 9.640 5.240 -3.516 1.00 91.00 103 ALA A N 1
ATOM 743 C CA . ALA A 1 103 ? 8.417 4.453 -3.375 1.00 91.00 103 ALA A CA 1
ATOM 744 C C . ALA A 1 103 ? 8.417 3.716 -2.033 1.00 91.00 103 ALA A C 1
ATOM 746 O O . ALA A 1 103 ? 9.350 2.957 -1.749 1.00 91.00 103 ALA A O 1
ATOM 747 N N . ASP A 1 104 ? 7.381 3.910 -1.221 1.00 93.06 104 ASP A N 1
ATOM 748 C CA . ASP A 1 104 ? 7.175 3.138 0.007 1.00 93.06 104 ASP A CA 1
ATOM 749 C C . ASP A 1 104 ? 6.238 1.940 -0.206 1.00 93.06 104 ASP A C 1
ATOM 751 O O . ASP A 1 104 ? 5.785 1.665 -1.320 1.00 93.06 104 ASP A O 1
ATOM 755 N N . ALA A 1 105 ? 5.970 1.173 0.855 1.00 91.94 105 ALA A N 1
ATOM 756 C CA . ALA A 1 105 ? 5.157 -0.033 0.742 1.00 91.94 105 ALA A CA 1
ATOM 757 C C . ALA A 1 105 ? 3.746 0.256 0.200 1.00 91.94 105 ALA A C 1
ATOM 759 O O . ALA A 1 105 ? 3.193 -0.582 -0.506 1.00 91.94 105 ALA A O 1
ATOM 760 N N . THR A 1 106 ? 3.167 1.427 0.481 1.00 91.62 106 THR A N 1
ATOM 761 C CA . THR A 1 106 ? 1.842 1.818 -0.029 1.00 91.62 106 THR A CA 1
ATOM 762 C C . THR A 1 106 ? 1.862 2.122 -1.527 1.00 91.62 106 THR A C 1
ATOM 764 O O . THR A 1 106 ? 0.877 1.864 -2.212 1.00 91.62 106 THR A O 1
ATOM 767 N N . ASP A 1 107 ? 3.006 2.548 -2.065 1.00 90.25 107 ASP A N 1
ATOM 768 C CA . ASP A 1 107 ? 3.203 2.809 -3.495 1.00 90.25 107 ASP A CA 1
ATOM 769 C C . ASP A 1 107 ? 3.655 1.577 -4.277 1.00 90.25 107 ASP A C 1
ATOM 771 O O . ASP A 1 107 ? 3.464 1.495 -5.495 1.00 90.25 107 ASP A O 1
ATOM 775 N N . ALA A 1 108 ? 4.287 0.621 -3.600 1.00 91.56 108 ALA A N 1
ATOM 776 C CA . ALA A 1 108 ? 4.884 -0.548 -4.225 1.00 91.56 108 ALA A CA 1
ATOM 777 C C . ALA A 1 108 ? 4.033 -1.809 -4.112 1.00 91.56 108 ALA A C 1
ATOM 779 O O . ALA A 1 108 ? 4.045 -2.633 -5.031 1.00 91.56 108 ALA A O 1
ATOM 780 N N . CYS A 1 109 ? 3.293 -1.955 -3.014 1.00 91.94 109 CYS A N 1
ATOM 781 C CA . CYS A 1 109 ? 2.651 -3.203 -2.638 1.00 91.94 109 CYS A CA 1
ATOM 782 C C . CYS A 1 109 ? 1.134 -3.084 -2.682 1.00 91.94 109 CYS A C 1
ATOM 784 O O . CYS A 1 109 ? 0.509 -2.243 -2.035 1.00 91.94 109 CYS A O 1
ATOM 786 N N . CYS A 1 110 ? 0.517 -4.014 -3.391 1.00 91.06 110 CYS A N 1
ATOM 787 C CA . CYS A 1 110 ? -0.916 -4.055 -3.567 1.00 91.06 110 CYS A CA 1
ATOM 788 C C . CYS A 1 110 ? -1.671 -4.288 -2.263 1.00 91.06 110 CYS A C 1
ATOM 790 O O . CYS A 1 110 ? -2.658 -3.623 -1.957 1.00 91.06 110 CYS A O 1
ATOM 792 N N . ALA A 1 111 ? -1.150 -5.198 -1.444 1.00 89.88 111 ALA A N 1
ATOM 793 C CA . ALA A 1 111 ? -1.701 -5.479 -0.127 1.00 89.88 111 ALA A CA 1
ATOM 794 C C . ALA A 1 111 ? -1.600 -4.285 0.840 1.00 89.88 111 ALA A C 1
ATOM 796 O O . ALA A 1 111 ? -2.296 -4.268 1.852 1.00 89.88 111 ALA A O 1
ATOM 797 N N . CYS A 1 112 ? -0.766 -3.296 0.514 1.00 92.19 112 CYS A N 1
ATOM 798 C CA . CYS A 1 112 ? -0.608 -2.058 1.263 1.00 92.19 112 CYS A CA 1
ATOM 799 C C . CYS A 1 112 ? -1.414 -0.894 0.666 1.00 92.19 112 CYS A C 1
ATOM 801 O O . CYS A 1 112 ? -1.188 0.245 1.053 1.00 92.19 112 CYS A O 1
ATOM 803 N N . GLY A 1 113 ? -2.338 -1.155 -0.265 1.00 86.50 113 GLY A N 1
ATOM 804 C CA . GLY A 1 113 ? -3.236 -0.135 -0.808 1.00 86.50 113 GLY A CA 1
ATOM 805 C C . GLY A 1 113 ? -2.720 0.603 -2.035 1.00 86.50 113 GLY A C 1
ATOM 806 O O . GLY A 1 113 ? -3.291 1.633 -2.395 1.00 86.50 113 GLY A O 1
ATOM 807 N N . ARG A 1 114 ? -1.697 0.068 -2.717 1.00 85.75 114 ARG A N 1
ATOM 808 C CA . ARG A 1 114 ? -1.275 0.591 -4.018 1.00 85.75 114 ARG A CA 1
ATOM 809 C C . ARG A 1 114 ? -2.472 0.663 -4.959 1.00 85.75 114 ARG A C 1
ATOM 811 O O . ARG A 1 114 ? -3.125 -0.342 -5.223 1.00 85.75 114 ARG A O 1
ATOM 818 N N . THR A 1 115 ? -2.722 1.834 -5.529 1.00 71.69 115 THR A N 1
ATOM 819 C CA . THR A 1 115 ? -3.633 1.955 -6.670 1.00 71.69 115 THR A CA 1
ATOM 820 C C . THR A 1 115 ? -2.806 2.031 -7.949 1.00 71.69 115 THR A C 1
ATOM 822 O O . THR A 1 115 ? -1.695 2.553 -7.967 1.00 71.69 115 THR A O 1
ATOM 825 N N . THR A 1 116 ? -3.300 1.451 -9.039 1.00 59.56 116 THR A N 1
ATOM 826 C CA . THR A 1 116 ? -2.598 1.397 -10.336 1.00 59.56 116 THR A CA 1
ATOM 827 C C . THR A 1 116 ? -2.506 2.751 -11.046 1.00 59.56 116 THR A C 1
ATOM 829 O O . THR A 1 116 ? -1.960 2.830 -12.147 1.00 59.56 116 THR A O 1
ATOM 832 N N . SER A 1 117 ? -2.972 3.828 -10.415 1.00 50.59 117 SER A N 1
ATOM 833 C CA . SER A 1 117 ? -2.757 5.192 -10.872 1.00 50.59 117 SER A CA 1
ATOM 834 C C . SER A 1 117 ? -1.552 5.773 -10.157 1.00 50.59 117 SER A C 1
ATOM 836 O O . SER A 1 117 ? -1.563 5.954 -8.945 1.00 50.59 117 SER A O 1
ATOM 838 N N . ALA A 1 118 ? -0.541 6.143 -10.936 1.00 50.47 118 ALA A N 1
ATOM 839 C CA . ALA A 1 118 ? 0.335 7.243 -10.580 1.00 50.47 118 ALA A CA 1
ATOM 840 C C . ALA A 1 118 ? -0.509 8.525 -10.431 1.00 50.47 118 ALA A C 1
ATOM 842 O O . ALA A 1 118 ? -0.508 9.378 -11.314 1.00 50.47 118 ALA A O 1
ATOM 843 N N . ASP A 1 119 ? -1.230 8.653 -9.318 1.00 49.22 119 ASP A N 1
ATOM 844 C CA . ASP A 1 119 ? -1.592 9.945 -8.746 1.00 49.22 119 ASP A CA 1
ATOM 845 C C . ASP A 1 119 ? -0.367 10.437 -7.967 1.00 49.22 119 ASP A C 1
ATOM 847 O O . ASP A 1 119 ? -0.320 10.541 -6.747 1.00 49.22 119 ASP A O 1
ATOM 851 N N . THR A 1 120 ? 0.713 10.655 -8.714 1.00 50.78 120 THR A N 1
ATOM 852 C CA . THR A 1 120 ? 1.684 11.662 -8.324 1.00 50.78 120 THR A CA 1
ATOM 853 C C . THR A 1 120 ? 1.016 12.996 -8.622 1.00 50.78 120 THR A C 1
ATOM 855 O O . THR A 1 120 ? 1.064 13.439 -9.763 1.00 50.78 120 THR A O 1
ATOM 858 N N . GLU A 1 121 ? 0.333 13.556 -7.627 1.00 47.06 121 GLU A N 1
ATOM 859 C CA . GLU A 1 121 ? 0.315 14.979 -7.246 1.00 47.06 121 GLU A CA 1
ATOM 860 C C . GLU A 1 121 ? -0.683 15.131 -6.082 1.00 47.06 121 GLU A C 1
ATOM 862 O O . GLU A 1 121 ? -1.887 15.172 -6.266 1.00 47.06 121 GLU A O 1
ATOM 867 N N . GLU A 1 122 ? -0.208 15.023 -4.842 1.00 52.84 122 GLU A N 1
ATOM 868 C CA . GLU A 1 122 ? 0.029 16.186 -3.966 1.00 52.84 122 GLU A CA 1
ATOM 869 C C . GLU A 1 122 ? -1.131 16.351 -2.953 1.00 52.84 122 GLU A C 1
ATOM 871 O O . GLU A 1 122 ? -2.298 16.349 -3.342 1.00 52.84 122 GLU A O 1
ATOM 876 N N . PRO A 1 123 ? -0.869 16.464 -1.633 1.00 55.56 123 PRO A N 1
ATOM 877 C CA . PRO A 1 123 ? -1.894 16.804 -0.653 1.00 55.56 123 PRO A CA 1
ATOM 878 C C . PRO A 1 123 ? -2.304 18.276 -0.800 1.00 55.56 123 PRO A C 1
ATOM 880 O O . PRO A 1 123 ? -2.055 19.094 0.081 1.00 55.56 123 PRO A O 1
ATOM 883 N N . GLU A 1 124 ? -2.986 18.611 -1.888 1.00 49.75 124 GLU A N 1
ATOM 884 C CA . GLU A 1 124 ? -3.736 19.849 -2.004 1.00 49.75 124 GLU A CA 1
ATOM 885 C C . GLU A 1 124 ? -5.186 19.522 -2.350 1.00 49.75 124 GLU A C 1
ATOM 887 O O . GLU A 1 124 ? -5.620 19.476 -3.497 1.00 49.75 124 GLU A O 1
ATOM 892 N N . ASP A 1 125 ? -5.994 19.404 -1.305 1.00 50.78 125 ASP A N 1
ATOM 893 C CA . ASP A 1 125 ? -7.228 20.168 -1.308 1.00 50.78 125 ASP A CA 1
ATOM 894 C C . ASP A 1 125 ? -6.858 21.671 -1.313 1.00 50.78 125 ASP A C 1
ATOM 896 O O . ASP A 1 125 ? -6.569 22.219 -0.245 1.00 50.78 125 ASP A O 1
ATOM 900 N N . PRO A 1 126 ? -6.983 22.440 -2.414 1.00 48.56 126 PRO A N 1
ATOM 901 C CA . PRO A 1 126 ? -7.429 23.806 -2.296 1.00 48.56 126 PRO A CA 1
ATOM 902 C C . PRO A 1 126 ? -8.956 23.780 -2.394 1.00 48.56 126 PRO A C 1
ATOM 904 O O . PRO A 1 126 ? -9.556 24.416 -3.266 1.00 48.56 126 PRO A O 1
ATOM 907 N N . THR A 1 127 ? -9.635 23.100 -1.462 1.00 48.06 127 THR A N 1
ATOM 908 C CA . THR A 1 127 ? -11.008 23.482 -1.120 1.00 48.06 127 THR A CA 1
ATOM 909 C C . THR A 1 127 ? -10.948 24.844 -0.436 1.00 48.06 127 THR A C 1
ATOM 911 O O . THR A 1 127 ? -11.008 24.933 0.783 1.00 48.06 127 THR A O 1
ATOM 914 N N . THR A 1 128 ? -10.739 25.912 -1.205 1.00 47.25 128 THR A N 1
ATOM 915 C CA . THR A 1 128 ? -11.257 27.267 -0.956 1.00 47.25 128 THR A CA 1
ATOM 916 C C . THR A 1 128 ? -10.677 28.238 -1.988 1.00 47.25 128 THR A C 1
ATOM 918 O O . THR A 1 128 ? -9.880 29.126 -1.697 1.00 47.25 128 THR A O 1
ATOM 921 N N . SER A 1 129 ? -11.105 28.096 -3.244 1.00 58.03 129 SER A N 1
ATOM 922 C CA . SER A 1 129 ? -11.181 29.273 -4.108 1.00 58.03 129 SER A CA 1
ATOM 923 C C . SER A 1 129 ? -12.479 30.027 -3.799 1.00 58.03 129 SER A C 1
ATOM 925 O O . SER A 1 129 ? -13.560 29.441 -3.828 1.00 58.03 129 SER A O 1
ATOM 927 N N . SER A 1 130 ? -12.336 31.337 -3.567 1.00 57.91 130 SER A N 1
ATOM 928 C CA . SER A 1 130 ? -13.358 32.391 -3.412 1.00 57.91 130 SER A CA 1
ATOM 929 C C . SER A 1 130 ? -14.086 32.456 -2.058 1.00 57.91 130 SER A C 1
ATOM 931 O O . SER A 1 130 ? -15.077 31.779 -1.811 1.00 57.91 130 SER A O 1
ATOM 933 N N . SER A 1 131 ? -13.741 33.395 -1.172 1.00 55.47 131 SER A N 1
ATOM 934 C CA . SER A 1 131 ? -14.002 34.824 -1.423 1.00 55.47 131 SER A CA 1
ATOM 935 C C . SER A 1 131 ? -13.065 35.749 -0.628 1.00 55.47 131 SER A C 1
ATOM 937 O O . SER A 1 131 ? -13.110 35.783 0.601 1.00 55.47 131 SER A O 1
ATOM 939 N N . GLU A 1 132 ? -12.251 36.534 -1.333 1.00 65.19 132 GLU A N 1
ATOM 940 C CA . GLU A 1 132 ? -11.494 37.669 -0.785 1.00 65.19 132 GLU A CA 1
ATOM 941 C C . GLU A 1 132 ? -12.404 38.910 -0.573 1.00 65.19 132 GLU A C 1
ATOM 943 O O . GLU A 1 132 ? -13.402 39.066 -1.284 1.00 65.19 132 GLU A O 1
ATOM 948 N N . PRO A 1 133 ? -12.091 39.813 0.382 1.00 66.62 133 PRO A N 1
ATOM 949 C CA . PRO A 1 133 ? -12.845 41.044 0.642 1.00 66.62 133 PRO A CA 1
ATOM 950 C C . PRO A 1 133 ? -12.459 42.194 -0.308 1.00 66.62 133 PRO A C 1
ATOM 952 O O . PRO A 1 133 ? -11.285 42.531 -0.448 1.00 66.62 133 PRO A O 1
ATOM 955 N N . VAL A 1 134 ? -13.451 42.874 -0.894 1.00 70.75 134 VAL A N 1
ATOM 956 C CA . VAL A 1 134 ? -13.243 44.186 -1.534 1.00 70.75 134 VAL A CA 1
ATOM 957 C C . VAL A 1 134 ? -13.112 45.262 -0.450 1.00 70.75 134 VAL A C 1
ATOM 959 O O . VAL A 1 134 ? -14.049 45.508 0.308 1.00 70.75 134 VAL A O 1
ATOM 962 N N . GLY A 1 135 ? -11.926 45.861 -0.337 1.00 65.69 135 GLY A N 1
ATOM 963 C CA . GLY A 1 135 ? -11.691 47.064 0.462 1.00 65.69 135 GLY A CA 1
ATOM 964 C C . GLY A 1 135 ? -12.069 48.326 -0.319 1.00 65.69 135 GLY A C 1
ATOM 965 O O . GLY A 1 135 ? -11.747 48.421 -1.504 1.00 65.69 135 GLY A O 1
ATOM 966 N N . ASP A 1 136 ? -12.730 49.263 0.362 1.00 63.59 136 ASP A N 1
ATOM 967 C CA . ASP A 1 136 ? -12.980 50.656 -0.044 1.00 63.59 136 ASP A CA 1
ATOM 968 C C . ASP A 1 136 ? -12.373 51.586 1.020 1.00 63.59 136 ASP A C 1
ATOM 970 O O . ASP A 1 136 ? -12.617 51.328 2.226 1.00 63.59 136 ASP A O 1
#